Protein AF-A0A0B6Z783-F1 (afdb_monomer_lite)

pLDDT: mean 76.23, std 17.67, range [39.09, 96.44]

Structure (mmCIF, N/CA/C/O backbone):
data_AF-A0A0B6Z783-F1
#
_entry.id   AF-A0A0B6Z783-F1
#
loop_
_atom_site.group_PDB
_atom_site.id
_atom_site.type_symbol
_atom_site.label_atom_id
_atom_site.label_alt_id
_atom_site.label_comp_id
_atom_site.label_asym_id
_atom_site.label_entity_id
_atom_site.label_seq_id
_atom_site.pdbx_PDB_ins_code
_atom_site.Cartn_x
_atom_site.Cartn_y
_atom_site.Cartn_z
_atom_site.occupancy
_atom_site.B_iso_or_equiv
_atom_site.auth_seq_id
_atom_site.auth_comp_id
_atom_site.auth_asym_id
_atom_site.auth_atom_id
_atom_site.pdbx_PDB_model_num
ATOM 1 N N . GLY A 1 1 ? -12.953 -29.865 -53.320 1.00 39.09 1 GLY A N 1
ATOM 2 C CA . GLY A 1 1 ? -13.001 -29.759 -51.853 1.00 39.09 1 GLY A CA 1
ATOM 3 C C . GLY A 1 1 ? -12.173 -28.575 -51.420 1.00 39.09 1 GLY A C 1
ATOM 4 O O . GLY A 1 1 ? -10.958 -28.677 -51.442 1.00 39.09 1 GLY A O 1
ATOM 5 N N . GLY A 1 2 ? -12.817 -27.455 -51.099 1.00 40.00 2 GLY A N 1
ATOM 6 C CA . GLY A 1 2 ? -12.168 -26.281 -50.514 1.00 40.00 2 GLY A CA 1
ATOM 7 C C . GLY A 1 2 ? -12.785 -26.048 -49.144 1.00 40.00 2 GLY A C 1
ATOM 8 O O . GLY A 1 2 ? -13.986 -25.810 -49.057 1.00 40.00 2 GLY A O 1
ATOM 9 N N . GLN A 1 3 ? -12.000 -26.219 -48.082 1.00 39.41 3 GLN A N 1
ATOM 10 C CA . GLN A 1 3 ? -12.461 -25.968 -46.721 1.00 39.41 3 GLN A CA 1
ATOM 11 C C . GLN A 1 3 ? -12.633 -24.459 -46.528 1.00 39.41 3 GLN A C 1
ATOM 13 O O . GLN A 1 3 ? -11.687 -23.691 -46.699 1.00 39.41 3 GLN A O 1
ATOM 18 N N . ALA A 1 4 ? -13.854 -24.047 -46.188 1.00 46.12 4 ALA A N 1
ATOM 19 C CA . ALA A 1 4 ? -14.141 -22.701 -45.724 1.00 46.12 4 ALA A CA 1
ATOM 20 C C . ALA A 1 4 ? -13.393 -22.472 -44.404 1.00 46.12 4 ALA A C 1
ATOM 22 O O . ALA A 1 4 ? -13.587 -23.204 -43.433 1.00 46.12 4 ALA A O 1
ATOM 23 N N . GLN A 1 5 ? -12.515 -21.473 -44.379 1.00 49.19 5 GLN A N 1
ATOM 24 C CA . GLN A 1 5 ? -11.894 -21.008 -43.147 1.00 49.19 5 GLN A CA 1
ATOM 25 C C . GLN A 1 5 ? -12.984 -20.330 -42.312 1.00 49.19 5 GLN A C 1
ATOM 27 O O . GLN A 1 5 ? -13.498 -19.279 -42.693 1.00 49.19 5 GLN A O 1
ATOM 32 N N . ASN A 1 6 ? -13.367 -20.949 -41.194 1.00 45.56 6 ASN A N 1
ATOM 33 C CA . ASN A 1 6 ? -14.195 -20.289 -40.189 1.00 45.56 6 ASN A CA 1
ATOM 34 C C . ASN A 1 6 ? -13.438 -19.047 -39.691 1.00 45.56 6 ASN A C 1
ATOM 36 O O . ASN A 1 6 ? -12.293 -19.200 -39.253 1.00 45.56 6 ASN A O 1
ATOM 40 N N . PRO A 1 7 ? -14.019 -17.834 -39.731 1.00 46.81 7 PRO A N 1
ATOM 41 C CA . PRO A 1 7 ? -13.395 -16.700 -39.076 1.00 46.81 7 PRO A CA 1
ATOM 42 C C . PRO A 1 7 ? -13.315 -17.017 -37.582 1.00 46.81 7 PRO A C 1
ATOM 44 O O . PRO A 1 7 ? -14.323 -17.314 -36.938 1.00 46.81 7 PRO A O 1
ATOM 47 N N . MET A 1 8 ? -12.090 -17.001 -37.057 1.00 51.06 8 MET A N 1
ATOM 48 C CA . MET A 1 8 ? -11.808 -17.106 -35.629 1.00 51.06 8 MET A CA 1
ATOM 49 C C . MET A 1 8 ? -12.743 -16.132 -34.904 1.00 51.06 8 MET A C 1
ATOM 51 O O . MET A 1 8 ? -12.797 -14.967 -35.314 1.00 51.06 8 MET A O 1
ATOM 55 N N . PRO A 1 9 ? -13.491 -16.552 -33.869 1.00 49.00 9 PRO A N 1
ATOM 56 C CA . PRO A 1 9 ? -14.265 -15.601 -3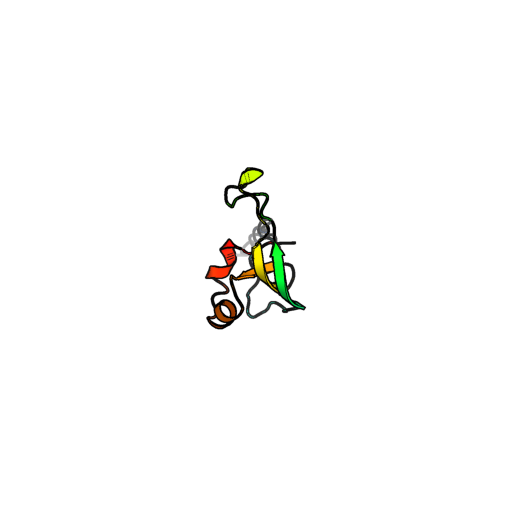3.098 1.00 49.00 9 PRO A CA 1
ATOM 57 C C . PRO A 1 9 ? -13.254 -14.630 -32.495 1.00 49.00 9 PRO A C 1
ATOM 59 O O . PRO A 1 9 ? -12.441 -15.007 -31.651 1.00 49.00 9 PRO A O 1
ATOM 62 N N . LEU A 1 10 ? -13.250 -13.396 -33.001 1.00 51.16 10 LEU A N 1
ATOM 63 C CA . LEU A 1 10 ? -12.564 -12.277 -32.381 1.00 51.16 10 LEU A CA 1
ATOM 64 C C . LEU A 1 10 ? -13.118 -12.215 -30.965 1.00 51.16 10 LEU A C 1
ATOM 66 O O . LEU A 1 10 ? -14.240 -11.755 -30.754 1.00 51.16 10 LEU A O 1
ATOM 70 N N . ALA A 1 11 ? -12.365 -12.762 -30.015 1.00 55.31 11 ALA A N 1
ATOM 71 C CA . ALA A 1 11 ? -12.656 -12.659 -28.604 1.00 55.31 11 ALA A CA 1
ATOM 72 C C . ALA A 1 11 ? -12.507 -11.182 -28.217 1.00 55.31 11 ALA A C 1
ATOM 74 O O . ALA A 1 11 ? -11.499 -10.755 -27.662 1.00 55.31 11 ALA A O 1
ATOM 75 N N . LEU A 1 12 ? -13.523 -10.379 -28.535 1.00 52.91 12 LEU A N 1
ATOM 76 C CA . LEU A 1 12 ? -13.870 -9.205 -27.755 1.00 52.91 12 LEU A CA 1
ATOM 77 C C . LEU A 1 12 ? -14.140 -9.731 -26.340 1.00 52.91 12 LEU A C 1
ATOM 79 O O . LEU A 1 12 ? -15.244 -10.187 -26.056 1.00 52.91 12 LEU A O 1
ATOM 83 N N . GLY A 1 13 ? -13.136 -9.772 -25.464 1.00 48.81 13 GLY A N 1
ATOM 84 C CA . GLY A 1 13 ? -13.394 -10.330 -24.138 1.00 48.81 13 GLY A CA 1
ATOM 85 C C . GLY A 1 13 ? -12.326 -10.147 -23.078 1.00 48.81 13 GLY A C 1
ATOM 86 O O . GLY A 1 13 ? -12.675 -9.839 -21.943 1.00 48.81 13 GLY A O 1
ATOM 87 N N . SER A 1 14 ? -11.045 -10.290 -23.396 1.00 57.09 14 SER A N 1
ATOM 88 C CA . SER A 1 14 ? -9.987 -10.192 -22.386 1.00 57.09 14 SER A CA 1
ATOM 89 C C . SER A 1 14 ? -9.287 -8.847 -22.499 1.00 57.09 14 SER A C 1
ATOM 91 O O . SER A 1 14 ? -8.360 -8.653 -23.279 1.00 57.09 14 SER A O 1
ATOM 93 N N . ASN A 1 15 ? -9.762 -7.878 -21.716 1.00 55.44 15 ASN A N 1
ATOM 94 C CA . ASN A 1 15 ? -9.003 -6.658 -21.485 1.00 55.44 15 ASN A CA 1
ATOM 95 C C . ASN A 1 15 ? -7.682 -7.055 -20.782 1.00 55.44 15 ASN A C 1
ATOM 97 O O . ASN A 1 15 ? -7.742 -7.531 -19.645 1.00 55.44 15 ASN A O 1
ATOM 101 N N . PRO A 1 16 ? -6.502 -6.847 -21.402 1.00 62.78 16 PRO A N 1
ATOM 102 C CA . PRO A 1 16 ? -5.211 -7.231 -20.820 1.00 62.78 16 PRO A CA 1
ATOM 103 C C . PRO A 1 16 ? -4.883 -6.433 -19.547 1.00 62.78 16 PRO A C 1
ATOM 105 O O . PRO A 1 16 ? -3.990 -6.794 -18.785 1.00 62.78 16 PRO A O 1
ATOM 108 N N . PHE A 1 17 ? -5.632 -5.359 -19.278 1.00 58.47 17 PHE A N 1
ATOM 109 C CA . PHE A 1 17 ? -5.591 -4.612 -18.028 1.00 58.47 17 PHE A CA 1
ATOM 110 C C . PHE A 1 17 ? -6.507 -5.184 -16.932 1.00 58.47 17 PHE A C 1
ATOM 112 O O . PHE A 1 17 ? -6.584 -4.609 -15.853 1.00 58.47 17 PHE A O 1
ATOM 119 N N . LEU A 1 18 ? -7.241 -6.271 -17.161 1.00 61.38 18 LEU A N 1
ATOM 120 C CA . LEU A 1 18 ? -8.027 -6.928 -16.107 1.00 61.38 18 LEU A CA 1
ATOM 121 C C . LEU A 1 18 ? -7.328 -8.165 -15.540 1.00 61.38 18 LEU A C 1
ATOM 123 O O . LEU A 1 18 ? -7.634 -8.569 -14.421 1.00 61.38 18 LEU A O 1
ATOM 127 N N . GLU A 1 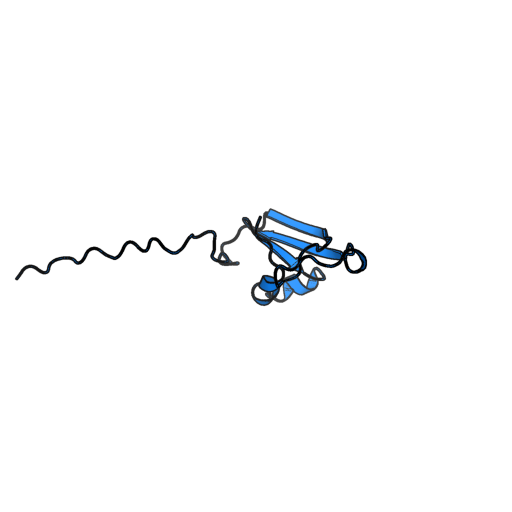19 ? -6.356 -8.721 -16.260 1.00 68.12 19 GLU A N 1
ATOM 128 C CA . GLU A 1 19 ? -5.528 -9.821 -15.774 1.00 68.12 19 GLU A CA 1
ATOM 129 C C . GLU A 1 19 ? -4.393 -9.297 -14.880 1.00 68.12 19 GLU A C 1
ATOM 131 O O . GLU A 1 19 ? -3.884 -8.180 -15.055 1.00 68.12 19 GLU A O 1
ATOM 136 N N . VAL A 1 20 ? -4.020 -10.093 -13.873 1.00 65.69 20 VAL A N 1
ATOM 137 C CA . VAL A 1 20 ? -2.825 -9.831 -13.062 1.00 65.69 20 VAL A CA 1
ATOM 138 C C . VAL A 1 20 ? -1.614 -10.160 -13.943 1.00 65.69 20 VAL A C 1
ATOM 140 O O . VAL A 1 20 ? -1.485 -11.315 -14.350 1.00 65.69 20 VAL A O 1
ATOM 143 N N . PRO A 1 21 ? -0.743 -9.188 -14.270 1.00 67.25 21 PRO A N 1
ATOM 144 C CA . PRO A 1 21 ? 0.405 -9.433 -15.128 1.00 67.25 21 PRO A CA 1
ATOM 145 C C . PRO A 1 21 ? 1.370 -10.435 -14.491 1.00 67.25 21 PRO A C 1
ATOM 147 O O . PRO A 1 21 ? 1.528 -10.466 -13.269 1.00 67.25 21 PRO A O 1
ATOM 150 N N . ASP A 1 22 ? 2.034 -11.226 -15.333 1.00 70.62 22 ASP A N 1
ATOM 151 C CA . ASP A 1 22 ? 3.061 -12.187 -14.924 1.00 70.62 22 ASP A CA 1
ATOM 152 C C . ASP A 1 22 ? 4.131 -11.486 -14.062 1.00 70.62 22 ASP A C 1
ATOM 154 O O . ASP A 1 22 ? 4.869 -10.636 -14.579 1.00 70.62 22 ASP A O 1
ATOM 158 N N . PRO A 1 23 ? 4.257 -11.830 -12.764 1.00 64.25 23 PRO A N 1
ATOM 159 C CA . PRO A 1 23 ? 5.195 -11.177 -11.857 1.00 64.25 23 PRO A CA 1
ATOM 160 C C . PRO A 1 23 ? 6.645 -11.226 -12.348 1.00 64.25 23 PRO A C 1
ATOM 162 O O . PRO A 1 23 ? 7.415 -10.323 -12.028 1.00 64.25 23 PRO A O 1
ATOM 165 N N . ASN A 1 24 ? 7.015 -12.220 -13.161 1.00 68.75 24 ASN A N 1
ATOM 166 C CA . ASN A 1 24 ? 8.363 -12.355 -13.720 1.00 68.75 24 ASN A CA 1
ATOM 167 C C . ASN A 1 24 ? 8.623 -11.420 -14.909 1.00 68.75 24 ASN A C 1
ATOM 169 O O . ASN A 1 24 ? 9.773 -11.210 -15.284 1.00 68.75 24 ASN A O 1
ATOM 173 N N . LYS A 1 25 ? 7.565 -10.849 -15.493 1.00 75.31 25 LYS A N 1
ATOM 174 C CA . LYS A 1 25 ? 7.630 -9.922 -16.633 1.00 75.31 25 LYS A CA 1
ATOM 175 C C . LYS A 1 25 ? 7.323 -8.474 -16.249 1.00 75.31 25 LYS A C 1
ATOM 177 O O . LYS A 1 25 ? 7.553 -7.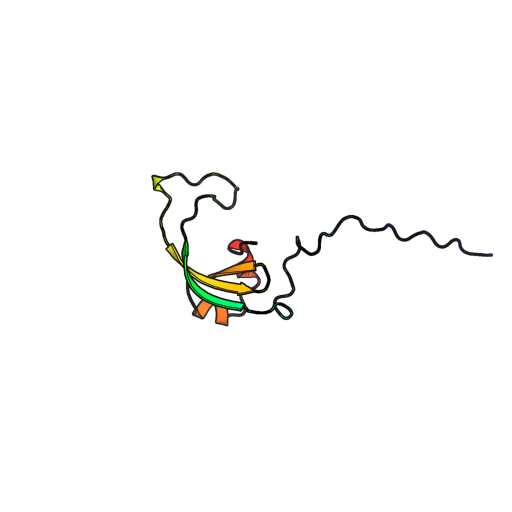581 -17.056 1.00 75.31 25 LYS A O 1
ATOM 182 N N . THR A 1 26 ? 6.821 -8.241 -15.036 1.00 77.50 26 THR A N 1
ATOM 183 C CA . THR A 1 26 ? 6.500 -6.892 -14.540 1.00 77.50 26 THR A CA 1
ATOM 184 C C . THR A 1 26 ? 7.729 -6.112 -14.082 1.00 77.50 26 THR A C 1
ATOM 186 O O . THR A 1 26 ? 8.600 -6.655 -13.391 1.00 77.50 26 THR A O 1
ATOM 189 N N . ILE A 1 27 ? 7.773 -4.811 -14.378 1.00 86.44 27 ILE A N 1
ATOM 190 C CA . ILE A 1 27 ? 8.860 -3.924 -13.945 1.00 86.44 27 ILE A CA 1
ATOM 191 C C . ILE A 1 27 ? 8.546 -3.386 -12.547 1.00 86.44 27 ILE A C 1
ATOM 193 O O . ILE A 1 27 ? 7.485 -2.812 -12.325 1.00 86.44 27 ILE A O 1
ATOM 197 N N . GLU A 1 28 ? 9.468 -3.547 -11.592 1.00 89.44 28 GLU A N 1
ATOM 198 C CA . GLU A 1 28 ? 9.394 -2.861 -10.294 1.00 89.44 28 GLU A CA 1
ATOM 199 C C . GLU A 1 28 ? 9.851 -1.406 -10.452 1.00 89.44 28 GLU A C 1
ATOM 201 O O . GLU A 1 28 ? 11.004 -1.148 -10.792 1.00 89.44 28 GLU A O 1
ATOM 206 N N . TYR A 1 29 ? 8.962 -0.452 -10.174 1.00 91.62 29 TYR A N 1
ATOM 207 C CA . TYR A 1 29 ? 9.292 0.975 -10.240 1.00 91.62 29 TYR A CA 1
ATOM 208 C C . TYR A 1 29 ? 9.751 1.534 -8.897 1.00 91.62 29 TYR A C 1
ATOM 210 O O . TYR A 1 29 ? 10.626 2.398 -8.841 1.00 91.62 29 TYR A O 1
ATOM 218 N N . LYS A 1 30 ? 9.127 1.092 -7.798 1.00 94.25 30 LYS A N 1
ATOM 219 C CA . LYS A 1 30 ? 9.425 1.596 -6.453 1.00 94.25 30 LYS A CA 1
ATOM 220 C C . LYS A 1 30 ? 8.957 0.633 -5.372 1.00 94.25 30 LYS A C 1
ATOM 222 O O . LYS A 1 30 ? 7.935 -0.032 -5.525 1.00 94.25 30 LYS A O 1
ATOM 227 N N . LYS A 1 31 ? 9.647 0.656 -4.231 1.00 93.69 31 LYS A N 1
ATOM 228 C CA . LYS A 1 31 ? 9.218 -0.002 -2.995 1.00 93.69 31 LYS A CA 1
ATOM 229 C C . LYS A 1 31 ? 9.510 0.830 -1.755 1.00 93.69 31 LYS A C 1
ATOM 231 O O . LYS A 1 31 ? 10.407 1.672 -1.770 1.00 93.69 31 LYS A O 1
ATOM 236 N N . GLY A 1 32 ? 8.751 0.594 -0.689 1.00 95.12 32 GLY A N 1
ATOM 237 C CA . GLY A 1 32 ? 8.974 1.227 0.608 1.00 95.12 32 GLY A CA 1
ATOM 238 C C . GLY A 1 32 ? 7.759 1.191 1.527 1.00 95.12 32 GLY A C 1
ATOM 239 O O . GLY A 1 32 ? 6.690 0.700 1.164 1.00 95.12 32 GLY A O 1
ATOM 240 N N . TYR A 1 33 ? 7.931 1.730 2.732 1.00 95.81 33 TYR A N 1
ATOM 241 C CA . TYR A 1 33 ? 6.847 1.853 3.699 1.00 95.81 33 TYR A CA 1
ATOM 242 C C . TYR A 1 33 ? 5.902 2.999 3.336 1.00 95.81 33 TYR A C 1
ATOM 244 O O . TYR A 1 33 ? 6.334 4.107 3.019 1.00 95.81 33 TYR A O 1
ATOM 252 N N . VAL A 1 34 ? 4.601 2.728 3.413 1.00 95.12 34 VAL A N 1
ATOM 253 C CA . VAL A 1 34 ? 3.528 3.697 3.178 1.00 95.12 34 VAL A CA 1
ATOM 254 C C . VAL A 1 34 ? 2.499 3.624 4.298 1.00 95.12 34 VAL A C 1
ATOM 256 O O . VAL A 1 34 ? 2.239 2.559 4.861 1.00 95.12 34 VAL A O 1
ATOM 259 N N . MET A 1 35 ? 1.869 4.757 4.593 1.00 96.44 35 MET A N 1
ATOM 260 C CA . MET A 1 35 ? 0.702 4.803 5.469 1.00 96.44 35 MET A CA 1
ATOM 261 C C . MET A 1 35 ? -0.560 4.684 4.616 1.00 96.44 35 MET A C 1
ATOM 263 O O . MET A 1 35 ? -0.788 5.503 3.729 1.00 96.44 35 MET A O 1
ATOM 267 N N . ARG A 1 36 ? -1.403 3.683 4.889 1.00 92.69 36 ARG A N 1
ATOM 268 C CA . ARG A 1 36 ? -2.681 3.470 4.188 1.00 92.69 36 ARG A CA 1
ATOM 269 C C . ARG A 1 36 ? -3.858 3.544 5.150 1.00 92.69 36 ARG A C 1
ATOM 271 O O . ARG A 1 36 ? -3.848 2.890 6.191 1.00 92.69 36 ARG A O 1
ATOM 278 N N . LYS A 1 37 ? -4.918 4.254 4.758 1.00 93.81 37 LYS A N 1
ATOM 279 C CA . LYS A 1 37 ? -6.232 4.215 5.416 1.00 93.81 37 LYS A CA 1
ATOM 280 C C . LYS A 1 37 ? -7.233 3.499 4.513 1.00 93.81 37 LYS A C 1
ATOM 282 O O . LYS A 1 37 ? -7.524 3.970 3.420 1.00 93.81 37 LYS A O 1
ATOM 287 N N . CYS A 1 38 ? -7.756 2.358 4.960 1.00 90.44 38 CYS A N 1
ATOM 288 C CA . CYS A 1 38 ? -8.776 1.623 4.206 1.00 90.44 38 CYS A CA 1
ATOM 289 C C . CYS A 1 38 ? -10.145 2.271 4.431 1.00 90.44 38 CYS A C 1
ATOM 291 O O . CYS A 1 38 ? -10.584 2.425 5.572 1.00 90.44 38 CYS A O 1
ATOM 293 N N . CYS A 1 39 ? -10.797 2.675 3.344 1.00 93.56 39 CYS A N 1
ATOM 294 C CA . CYS A 1 39 ? -12.136 3.270 3.368 1.00 93.56 39 CYS A CA 1
ATOM 295 C C . CYS A 1 39 ? -13.211 2.329 2.811 1.00 93.56 39 CYS A C 1
ATOM 297 O O . CYS A 1 39 ? -14.402 2.620 2.941 1.00 93.56 39 CYS A O 1
ATOM 299 N N . VAL A 1 40 ? -12.781 1.238 2.179 1.00 91.44 40 VAL A N 1
ATOM 300 C CA . VAL A 1 40 ? -13.617 0.235 1.532 1.00 91.44 40 VAL A CA 1
ATOM 301 C C . VAL A 1 40 ? -13.061 -1.138 1.905 1.00 91.44 40 VAL A C 1
ATOM 303 O O . VAL A 1 40 ? -11.849 -1.350 1.824 1.00 91.44 40 VAL A O 1
ATOM 306 N N . ASP A 1 41 ? -13.939 -2.033 2.344 1.00 84.81 41 ASP A N 1
ATOM 307 C CA . ASP A 1 41 ? -13.612 -3.415 2.698 1.00 84.81 41 ASP A CA 1
ATOM 308 C C . ASP A 1 41 ? -13.566 -4.304 1.433 1.00 84.81 41 ASP A C 1
ATOM 310 O O . ASP A 1 41 ? -14.075 -3.893 0.386 1.00 84.81 41 ASP A O 1
ATOM 314 N N . PRO A 1 42 ? -12.995 -5.525 1.490 1.00 79.19 42 PRO A N 1
ATOM 315 C CA . PRO A 1 42 ? -12.924 -6.432 0.335 1.00 79.19 42 PRO A CA 1
ATOM 316 C C . PRO A 1 42 ? -14.285 -6.714 -0.323 1.00 79.19 42 PRO A C 1
ATOM 318 O O . PRO A 1 42 ? -14.377 -6.787 -1.546 1.00 79.19 42 PRO A O 1
ATOM 321 N N . ASP A 1 43 ? -15.362 -6.733 0.471 1.00 86.56 43 ASP A N 1
ATOM 322 C CA . ASP A 1 43 ? -16.754 -6.864 0.006 1.00 86.56 43 ASP A CA 1
ATOM 323 C C . ASP A 1 43 ? -17.310 -5.588 -0.667 1.00 86.56 43 ASP A C 1
ATOM 325 O O . ASP A 1 43 ? -18.518 -5.449 -0.862 1.00 86.56 43 ASP A O 1
ATOM 329 N N . ARG A 1 44 ? -16.452 -4.605 -0.974 1.00 85.50 44 ARG A N 1
ATOM 330 C CA . ARG A 1 44 ? -16.780 -3.288 -1.557 1.00 85.50 44 ARG A CA 1
ATOM 331 C C . ARG A 1 44 ? -17.711 -2.420 -0.706 1.00 85.50 44 ARG A C 1
ATOM 333 O O . ARG A 1 44 ? -18.287 -1.443 -1.188 1.00 85.50 44 ARG A O 1
ATOM 340 N N . ARG A 1 45 ? -17.840 -2.732 0.583 1.00 92.50 45 ARG A N 1
ATOM 341 C CA . ARG A 1 45 ? -18.623 -1.948 1.548 1.00 92.50 45 ARG A CA 1
ATOM 342 C C . ARG A 1 45 ? -17.783 -0.807 2.110 1.00 92.50 45 ARG A C 1
ATOM 344 O O . ARG A 1 45 ? -16.584 -0.959 2.315 1.00 92.50 45 ARG A O 1
ATOM 351 N N . LYS A 1 46 ? -18.405 0.342 2.392 1.00 94.19 46 LYS A N 1
ATOM 352 C CA . LYS A 1 46 ? -17.724 1.450 3.079 1.00 94.19 46 LYS A CA 1
ATOM 353 C C . LYS A 1 46 ? -17.362 1.017 4.502 1.00 94.19 46 LYS A C 1
ATOM 355 O O . LYS A 1 46 ? -18.257 0.771 5.307 1.00 94.19 46 LYS A O 1
ATOM 360 N N . THR A 1 47 ? -16.076 1.023 4.840 1.00 92.94 47 THR A N 1
ATOM 361 C CA . THR A 1 47 ? -15.617 0.757 6.209 1.00 92.94 47 THR A CA 1
ATOM 362 C C . THR A 1 47 ? -16.184 1.841 7.149 1.00 92.94 47 THR A C 1
ATOM 364 O O . THR A 1 47 ? -16.076 3.030 6.819 1.00 92.94 47 THR A O 1
ATOM 367 N N . PRO A 1 48 ? -16.781 1.525 8.313 1.00 95.00 48 PRO A N 1
ATOM 368 C CA . PRO A 1 48 ? -17.289 2.532 9.256 1.00 95.00 48 PRO A CA 1
ATOM 369 C C . PRO A 1 48 ? -16.188 3.472 9.761 1.00 95.00 48 PRO A C 1
ATOM 371 O O . PRO A 1 48 ? -15.087 3.007 10.044 1.00 95.00 48 PRO A O 1
ATOM 374 N N . LEU A 1 49 ? -16.470 4.775 9.920 1.00 91.25 49 LEU A N 1
ATOM 375 C CA . LEU A 1 49 ? -15.461 5.793 10.277 1.00 91.25 49 LEU A CA 1
ATOM 376 C C . LEU A 1 49 ? -14.625 5.423 11.514 1.00 91.25 49 LEU A C 1
ATOM 378 O O . LEU A 1 49 ? -13.403 5.505 11.445 1.00 91.25 49 LEU A O 1
ATOM 382 N N . GLY A 1 50 ? -15.259 4.938 12.589 1.00 94.56 50 GLY A N 1
ATOM 383 C CA . GLY A 1 50 ? -14.576 4.526 13.827 1.00 94.56 50 GLY A CA 1
ATOM 384 C C . GLY A 1 50 ? -13.717 3.261 13.707 1.00 94.56 50 GLY A C 1
ATOM 385 O O . GLY A 1 50 ? -12.932 2.968 14.600 1.00 94.56 50 GLY A O 1
ATOM 386 N N . LYS A 1 51 ? -13.833 2.516 12.601 1.00 91.88 51 LYS A N 1
ATOM 387 C CA . LYS A 1 51 ? -12.992 1.350 12.290 1.00 91.88 51 LYS A CA 1
ATOM 388 C C . LYS A 1 51 ? -11.883 1.673 11.282 1.00 91.88 51 LYS A C 1
ATOM 390 O O . LYS A 1 51 ? -11.059 0.809 10.983 1.00 91.88 51 LYS A O 1
ATOM 395 N N . ARG A 1 52 ? -11.840 2.900 10.743 1.00 94.19 52 ARG A N 1
ATOM 396 C CA . ARG A 1 52 ? -10.780 3.336 9.824 1.00 94.19 52 ARG A CA 1
ATOM 397 C C . ARG A 1 52 ? -9.581 3.814 10.631 1.00 94.19 52 ARG A C 1
ATOM 399 O O . ARG A 1 52 ? -9.692 4.748 11.414 1.00 94.19 52 ARG A O 1
ATOM 406 N N . GLY A 1 53 ? -8.416 3.253 10.353 1.00 94.38 53 GLY A N 1
ATOM 407 C CA . GLY A 1 53 ? -7.142 3.712 10.899 1.00 94.38 53 GLY A CA 1
ATOM 408 C C . GLY A 1 53 ? -6.085 3.758 9.809 1.00 94.38 53 GLY A C 1
ATOM 409 O O . GLY A 1 53 ? -6.195 3.049 8.805 1.00 94.38 53 GLY A O 1
ATOM 410 N N . TRP A 1 54 ? -5.074 4.599 10.002 1.00 96.31 54 TRP A N 1
ATOM 411 C CA . TRP A 1 54 ? -3.858 4.532 9.202 1.00 96.31 54 TRP A CA 1
ATOM 412 C C . TRP A 1 54 ? -3.029 3.335 9.668 1.00 96.31 54 TRP A C 1
ATOM 414 O O . TRP A 1 54 ? -2.805 3.165 10.863 1.00 96.31 54 TRP A O 1
ATOM 424 N N . LYS A 1 55 ? -2.596 2.494 8.731 1.00 93.12 55 LYS A N 1
ATOM 425 C CA . LYS A 1 55 ? -1.708 1.357 8.987 1.00 93.12 55 LYS A CA 1
ATOM 426 C C . LYS A 1 55 ? -0.465 1.496 8.124 1.00 93.12 55 LYS A C 1
ATOM 428 O O . LYS A 1 55 ? -0.582 1.831 6.944 1.00 93.12 55 LYS A O 1
ATOM 433 N N . MET A 1 56 ? 0.695 1.232 8.715 1.00 95.19 56 MET A N 1
ATOM 434 C CA . MET A 1 56 ? 1.951 1.159 7.978 1.00 95.19 56 MET A CA 1
ATOM 435 C C . MET A 1 56 ? 2.025 -0.182 7.248 1.00 95.19 56 MET A C 1
ATOM 437 O O . MET A 1 56 ? 1.756 -1.224 7.845 1.00 95.19 56 MET A O 1
ATOM 441 N N . LEU A 1 57 ? 2.339 -0.146 5.958 1.00 92.19 5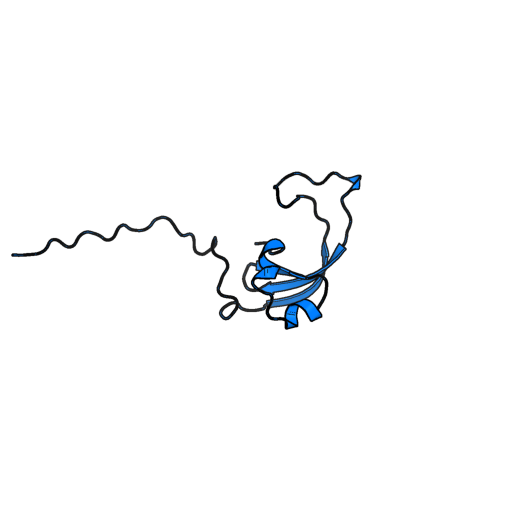7 LEU A N 1
ATOM 442 C CA . LEU A 1 57 ? 2.472 -1.320 5.098 1.00 92.19 57 LEU A CA 1
ATOM 443 C C . LEU A 1 57 ? 3.717 -1.169 4.236 1.00 92.19 57 LEU A C 1
ATOM 445 O O . LEU A 1 57 ? 4.101 -0.052 3.888 1.00 92.19 57 LEU A O 1
ATOM 449 N N . TYR A 1 58 ? 4.320 -2.289 3.863 1.00 92.88 58 TYR A N 1
ATOM 450 C CA . TYR A 1 58 ? 5.376 -2.306 2.865 1.00 92.88 58 TYR A CA 1
ATOM 451 C C . TYR A 1 58 ? 4.744 -2.451 1.483 1.00 92.88 58 TYR A C 1
ATOM 453 O O . TYR A 1 58 ? 4.057 -3.441 1.225 1.00 92.88 58 TYR A O 1
ATOM 461 N N . ALA A 1 59 ? 4.929 -1.465 0.610 1.00 92.50 59 ALA A N 1
ATOM 462 C CA . ALA A 1 59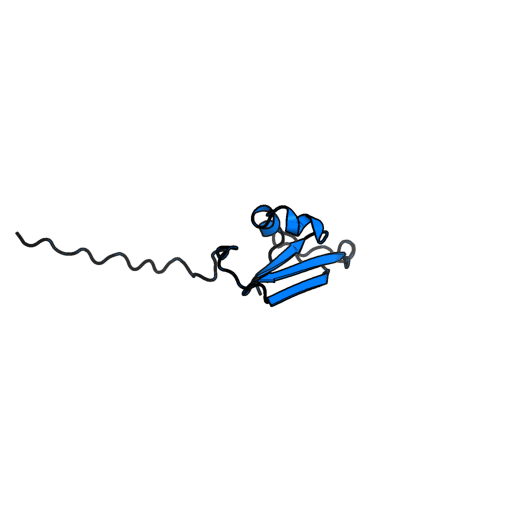 ? 4.330 -1.456 -0.715 1.00 92.50 59 ALA A CA 1
ATOM 463 C C . ALA A 1 59 ? 5.383 -1.593 -1.814 1.00 92.50 59 ALA A C 1
ATOM 465 O O . ALA A 1 59 ? 6.483 -1.052 -1.702 1.00 92.50 59 ALA A O 1
ATOM 466 N N . VAL A 1 60 ? 5.015 -2.294 -2.885 1.00 91.50 60 VAL A N 1
ATOM 467 C CA . VAL A 1 60 ? 5.821 -2.452 -4.099 1.00 91.50 60 VAL A CA 1
ATOM 468 C C . VAL A 1 60 ? 4.945 -2.103 -5.294 1.00 91.50 60 VAL A C 1
ATOM 470 O O . VAL A 1 60 ? 3.904 -2.725 -5.502 1.00 91.50 60 VAL A O 1
ATOM 473 N N . LEU A 1 61 ? 5.354 -1.097 -6.063 1.00 91.38 61 LEU A N 1
ATOM 474 C CA . LEU A 1 61 ? 4.704 -0.714 -7.309 1.00 91.38 61 LEU A CA 1
ATOM 475 C C . LEU A 1 61 ? 5.374 -1.461 -8.461 1.00 91.38 61 LEU A C 1
ATOM 477 O O . LEU A 1 61 ? 6.555 -1.227 -8.737 1.00 91.38 61 LEU A O 1
ATOM 481 N N . ARG A 1 62 ? 4.615 -2.336 -9.127 1.00 87.94 62 ARG A N 1
ATOM 482 C CA . ARG A 1 62 ? 5.042 -2.994 -10.365 1.00 87.94 62 ARG A CA 1
ATOM 483 C C . ARG A 1 62 ? 4.019 -2.741 -11.460 1.00 87.94 62 ARG A C 1
ATOM 485 O O . ARG A 1 62 ? 2.834 -2.994 -11.247 1.00 87.94 62 ARG A O 1
ATOM 492 N N . ASP A 1 63 ? 4.465 -2.234 -12.602 1.00 86.50 63 ASP A N 1
ATOM 493 C CA . ASP A 1 63 ? 3.591 -1.743 -13.673 1.00 86.50 63 ASP A CA 1
ATOM 494 C C . ASP A 1 63 ? 2.492 -0.802 -13.117 1.00 86.50 63 ASP A C 1
ATOM 496 O O . ASP A 1 63 ? 2.793 0.255 -12.563 1.00 86.50 63 ASP A O 1
ATOM 500 N N . MET A 1 64 ? 1.219 -1.207 -13.197 1.00 88.06 64 MET A N 1
ATOM 501 C CA . MET A 1 64 ? 0.064 -0.464 -12.662 1.00 88.06 64 MET A CA 1
ATOM 502 C C . MET A 1 64 ? -0.528 -1.080 -11.384 1.00 88.06 64 MET A C 1
ATOM 504 O O . MET A 1 64 ? -1.662 -0.778 -11.006 1.00 88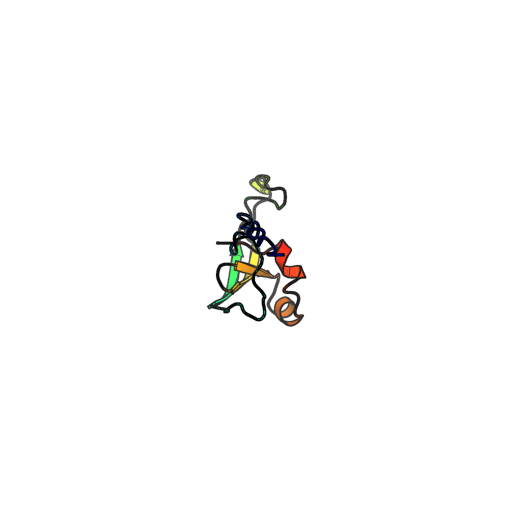.06 64 MET A O 1
ATOM 508 N N . ILE A 1 65 ? 0.204 -1.982 -10.726 1.00 86.69 65 ILE A N 1
ATOM 509 C CA . ILE A 1 65 ? -0.265 -2.702 -9.542 1.00 86.69 65 ILE A CA 1
ATOM 510 C C . ILE A 1 65 ? 0.588 -2.352 -8.327 1.00 86.69 65 ILE A C 1
ATOM 512 O O . ILE A 1 65 ? 1.808 -2.523 -8.306 1.00 86.69 65 ILE A O 1
ATOM 516 N N . LEU A 1 66 ? -0.091 -1.907 -7.274 1.00 89.25 66 LEU A N 1
ATOM 517 C CA . LEU A 1 66 ? 0.475 -1.668 -5.959 1.00 89.25 66 LEU A CA 1
ATOM 518 C C . LEU A 1 66 ? 0.237 -2.882 -5.058 1.00 89.25 66 LEU A C 1
ATOM 520 O O . LEU A 1 66 ? -0.853 -3.068 -4.506 1.00 89.25 66 LEU A O 1
ATOM 524 N N . TYR A 1 67 ? 1.275 -3.690 -4.880 1.00 88.25 67 TYR A N 1
ATOM 525 C CA . TYR A 1 67 ? 1.288 -4.816 -3.951 1.00 88.25 67 TYR A CA 1
ATOM 526 C C . TYR A 1 67 ? 1.580 -4.334 -2.535 1.00 88.25 67 TYR A C 1
ATOM 528 O O . TYR A 1 67 ? 2.372 -3.412 -2.347 1.00 88.25 67 TYR A O 1
ATOM 536 N N . GLN A 1 68 ? 0.951 -4.950 -1.533 1.00 88.81 68 GLN A N 1
ATOM 537 C CA . GLN A 1 68 ? 1.061 -4.519 -0.140 1.00 88.81 68 GLN A CA 1
ATOM 538 C C . GLN A 1 68 ? 1.263 -5.701 0.803 1.00 88.81 68 GLN A C 1
ATOM 540 O O . GLN A 1 68 ? 0.497 -6.665 0.790 1.00 88.81 68 GLN A O 1
ATOM 545 N N . TYR A 1 69 ? 2.260 -5.568 1.668 1.00 88.50 69 TYR A N 1
ATOM 546 C CA . TYR A 1 69 ? 2.737 -6.584 2.598 1.00 88.50 69 TYR A CA 1
ATOM 547 C C . TYR A 1 69 ? 2.791 -6.004 4.016 1.00 88.50 69 TYR A C 1
ATOM 549 O O . TYR A 1 69 ? 2.824 -4.781 4.192 1.00 88.50 69 TYR A O 1
ATOM 557 N N . LYS A 1 70 ? 2.805 -6.858 5.052 1.00 87.81 70 LYS A N 1
ATOM 558 C CA . LYS A 1 70 ? 2.953 -6.347 6.432 1.00 87.81 70 LYS A CA 1
ATOM 559 C C . LYS A 1 70 ? 4.376 -5.839 6.700 1.00 87.81 70 LYS A C 1
ATOM 561 O O . LYS A 1 70 ? 4.543 -4.959 7.532 1.00 87.81 70 LYS A O 1
ATOM 566 N N . ASP A 1 71 ? 5.368 -6.375 5.991 1.00 88.38 71 ASP A N 1
ATOM 567 C CA . ASP A 1 71 ? 6.794 -6.092 6.167 1.00 88.38 71 ASP A CA 1
ATOM 568 C C . ASP A 1 71 ? 7.593 -6.510 4.915 1.00 88.38 71 ASP A C 1
ATOM 570 O O . ASP A 1 71 ? 7.062 -7.144 4.000 1.00 88.38 71 ASP A O 1
ATOM 574 N N . GLU A 1 72 ? 8.882 -6.168 4.890 1.00 87.12 72 GLU A N 1
ATOM 575 C CA . GLU A 1 72 ? 9.811 -6.507 3.803 1.00 87.12 72 GLU A CA 1
ATOM 576 C C . GLU A 1 72 ? 10.155 -8.006 3.700 1.00 87.12 72 GLU A C 1
ATOM 578 O O . GLU A 1 72 ? 10.550 -8.487 2.637 1.00 87.12 72 GLU A O 1
ATOM 583 N N . HIS A 1 73 ? 10.018 -8.773 4.786 1.00 82.50 73 HIS A N 1
ATOM 584 C CA . HIS A 1 73 ? 10.395 -10.188 4.828 1.00 82.50 73 HIS A CA 1
ATOM 585 C C . HIS A 1 73 ? 9.369 -11.062 4.109 1.00 82.50 73 HIS A C 1
ATOM 587 O O . HIS A 1 73 ? 9.728 -12.090 3.534 1.00 82.50 73 HIS A O 1
ATOM 593 N N . GLN A 1 74 ? 8.103 -10.641 4.085 1.00 72.38 74 GLN A N 1
ATOM 594 C CA . GLN A 1 74 ? 7.056 -11.302 3.306 1.00 72.38 74 GLN A CA 1
ATOM 595 C C . GLN A 1 74 ? 7.280 -11.223 1.795 1.00 72.38 74 GLN A C 1
ATOM 597 O O . GLN A 1 74 ? 6.894 -12.155 1.091 1.00 72.38 74 GLN A O 1
ATOM 602 N N . LEU A 1 75 ? 7.957 -10.182 1.300 1.00 70.56 75 LEU A N 1
ATOM 603 C CA . LEU A 1 75 ? 8.339 -10.095 -0.112 1.00 70.56 75 LEU A CA 1
ATOM 604 C C . LEU A 1 75 ? 9.313 -11.221 -0.500 1.00 70.56 75 LEU A C 1
ATOM 606 O O . LEU A 1 75 ? 9.218 -11.779 -1.588 1.00 70.56 75 LEU A O 1
ATOM 610 N N . LYS A 1 76 ? 10.232 -11.588 0.404 1.00 66.50 76 LYS A N 1
ATOM 611 C CA . LYS A 1 76 ? 11.313 -12.553 0.136 1.00 66.50 76 LYS A CA 1
ATOM 612 C C . LYS A 1 76 ? 10.834 -14.000 -0.020 1.00 66.50 76 LYS A C 1
ATOM 614 O O . LYS A 1 76 ? 11.587 -14.820 -0.528 1.00 66.50 76 LYS A O 1
ATOM 619 N N . ARG A 1 77 ? 9.608 -14.335 0.405 1.00 60.97 77 ARG A N 1
ATOM 620 C CA . ARG A 1 77 ? 9.061 -15.708 0.326 1.00 60.97 77 ARG A CA 1
ATOM 621 C C . ARG A 1 77 ? 8.292 -16.006 -0.965 1.00 60.97 77 ARG A C 1
ATOM 623 O O . ARG A 1 77 ? 7.442 -16.894 -0.955 1.00 60.97 77 ARG A O 1
ATOM 630 N N . ASP A 1 78 ? 8.528 -15.233 -2.024 1.00 55.66 78 ASP A N 1
ATOM 631 C CA . ASP A 1 78 ? 7.890 -15.387 -3.343 1.00 55.66 78 ASP A CA 1
ATOM 632 C C . ASP A 1 78 ? 6.353 -15.517 -3.277 1.00 55.66 78 ASP A C 1
ATOM 634 O O . ASP A 1 78 ? 5.686 -16.192 -4.055 1.00 55.66 78 ASP A O 1
ATOM 638 N N . HIS A 1 79 ? 5.755 -14.849 -2.288 1.00 57.41 79 HIS A N 1
ATOM 639 C CA . HIS A 1 79 ? 4.318 -14.865 -2.027 1.00 57.41 79 HIS A CA 1
ATOM 640 C C . HIS A 1 79 ? 3.562 -13.856 -2.903 1.00 57.41 79 HIS A C 1
ATOM 642 O O . HIS A 1 79 ? 2.483 -13.403 -2.517 1.00 57.41 79 HIS A O 1
ATOM 648 N N . PHE A 1 80 ? 4.074 -13.507 -4.090 1.00 57.19 80 PHE A N 1
ATOM 649 C CA . PHE A 1 80 ? 3.354 -12.629 -5.022 1.00 57.19 80 PHE A CA 1
ATOM 650 C C . PHE A 1 80 ? 1.938 -13.164 -5.302 1.00 57.19 80 PHE A C 1
ATOM 652 O O . PHE A 1 80 ? 0.992 -12.381 -5.352 1.00 57.19 80 PHE A O 1
ATOM 659 N N . ALA A 1 81 ? 1.764 -14.493 -5.337 1.00 50.78 81 ALA A N 1
ATOM 660 C CA . ALA A 1 81 ? 0.462 -15.147 -5.471 1.00 50.78 81 ALA A CA 1
ATOM 661 C C . ALA A 1 81 ? -0.488 -14.916 -4.272 1.00 50.78 81 ALA A C 1
ATOM 663 O O . ALA A 1 81 ? -1.679 -14.688 -4.478 1.00 50.78 81 ALA A O 1
ATOM 664 N N . GLN A 1 82 ? 0.010 -14.909 -3.027 1.00 51.69 82 GLN A N 1
ATOM 665 C CA . GLN A 1 82 ? -0.809 -14.633 -1.830 1.00 51.69 82 GLN A CA 1
ATOM 666 C C . GLN A 1 82 ? -0.986 -13.128 -1.544 1.00 51.69 82 GLN A C 1
ATOM 668 O O . GLN A 1 82 ? -1.929 -12.732 -0.858 1.00 51.69 82 GLN A O 1
ATOM 673 N N . GLY A 1 83 ? -0.115 -12.271 -2.088 1.00 53.41 83 GLY A N 1
ATOM 674 C CA . GLY A 1 83 ? -0.207 -10.809 -1.987 1.00 53.41 83 GLY A CA 1
ATOM 675 C C . GLY A 1 83 ? -1.321 -10.183 -2.838 1.00 53.41 83 GLY A C 1
ATOM 676 O O . GLY A 1 83 ? -1.659 -9.014 -2.643 1.00 53.41 83 GLY A O 1
ATOM 677 N N . THR A 1 84 ? -1.928 -10.957 -3.742 1.00 56.31 84 THR A N 1
ATOM 678 C CA . THR A 1 84 ? -3.013 -10.524 -4.643 1.00 56.31 84 THR A CA 1
ATOM 679 C C . THR A 1 84 ? -4.247 -10.012 -3.899 1.00 56.31 84 THR A C 1
ATOM 681 O O . THR A 1 84 ? -4.871 -9.058 -4.353 1.00 56.31 84 THR A O 1
ATOM 684 N N . HIS A 1 85 ? -4.556 -10.546 -2.711 1.00 62.19 85 HIS A N 1
ATOM 685 C CA . HIS A 1 85 ? -5.698 -10.089 -1.905 1.00 62.19 85 HIS A CA 1
ATOM 686 C C . HIS A 1 85 ? -5.560 -8.625 -1.435 1.00 62.19 85 HIS A C 1
ATOM 688 O O . HIS A 1 85 ? -6.548 -7.978 -1.093 1.00 62.19 85 HIS A O 1
ATOM 694 N N . ASN A 1 86 ? -4.339 -8.078 -1.404 1.00 73.06 86 ASN A N 1
ATOM 695 C CA . ASN A 1 86 ? -4.084 -6.680 -1.036 1.00 73.06 86 ASN A CA 1
ATOM 696 C C . ASN A 1 86 ? -3.546 -5.836 -2.199 1.00 73.06 86 ASN A C 1
ATOM 698 O O . ASN A 1 86 ? -3.142 -4.687 -1.976 1.00 73.06 86 ASN A O 1
ATOM 702 N N . ALA A 1 87 ? -3.532 -6.391 -3.412 1.00 84.00 87 ALA A N 1
ATOM 703 C CA . ALA A 1 87 ? -3.117 -5.681 -4.608 1.00 84.00 87 ALA A CA 1
ATOM 704 C C . ALA A 1 87 ? -4.164 -4.626 -4.984 1.00 84.00 87 ALA A C 1
ATOM 706 O O . ALA A 1 87 ? -5.365 -4.892 -5.004 1.00 84.00 87 ALA A O 1
ATOM 707 N N . ILE A 1 88 ? -3.700 -3.412 -5.272 1.00 84.00 88 ILE A N 1
ATOM 708 C CA . ILE A 1 88 ? -4.540 -2.329 -5.784 1.00 84.00 88 ILE A CA 1
ATOM 709 C C . ILE A 1 88 ? -4.064 -2.003 -7.190 1.00 84.00 88 ILE A C 1
ATOM 711 O O . ILE A 1 88 ? -2.885 -1.717 -7.387 1.00 84.00 88 ILE A O 1
ATOM 715 N N . ARG A 1 89 ? -4.984 -2.028 -8.153 1.00 83.56 89 ARG A N 1
ATOM 716 C CA . ARG A 1 89 ? -4.738 -1.490 -9.488 1.00 83.56 89 ARG A CA 1
ATOM 717 C C . ARG A 1 89 ? -4.997 0.015 -9.472 1.00 83.56 89 ARG A C 1
ATOM 719 O O . ARG A 1 89 ? -6.031 0.432 -8.948 1.00 83.56 89 ARG A O 1
ATOM 726 N N . ILE A 1 90 ? -4.041 0.790 -9.975 1.00 81.88 90 ILE A N 1
ATOM 727 C CA . ILE A 1 90 ? -4.111 2.257 -10.078 1.00 81.88 90 ILE A CA 1
ATOM 728 C C . ILE A 1 90 ? -4.558 2.640 -11.486 1.00 81.88 90 ILE A C 1
ATOM 730 O O . ILE A 1 90 ? -4.145 1.934 -12.434 1.00 81.88 90 ILE A O 1
#

Radius of gyration: 19.22 Å; chains: 1; bounding box: 30×36×66 Å

Secondary structure (DSSP, 8-state):
-----PPP---TT--TTTSPP-TTTPPEEEEEEEEEE--B-TTSPBPPGGG--EEEEEEEEETTEEEEESSSTTGGGTTTTTGGGG-EE-

Organism: NCBI:txid1028688

Sequence (90 aa):
GGQAQNPMPLALGSNPFLEVPDPNKTIEYKKGYVMRKCCVDPDRRKTPLGKRGWKMLYAVLRDMILYQYKDEHQLKRDHFAQGTHNAIRI

InterPro domains:
  IPR011993 PH-like domain superfamily [G3DSA:2.30.29.30] (23-89)
  IPR041681 Pleckstrin homology domain 9 [PF15410] (29-87)

Foldseek 3Di:
DDDDDDPDPPPPDDDVLVDDDDPVPWDWDDKDKDWDWDQADLVRDGDDPVRTDTAIWIWIDTDQKIFTHNDPVVVVVVVPVVSVSVIDGD